Protein AF-X1AHY7-F1 (afdb_monomer_lite)

Foldseek 3Di:
DPVPPPDDVVVVLVCQQVVVDDPVQDADPVRFDKDWPHSADADPDDDDRGPPTDIDTD

Radius of gyration: 12.62 Å; chains: 1; bounding box: 29×24×30 Å

Sequence (58 aa):
MKLMNNLPESQIVKIWQHQLLDRTDLTTEEGEPIRIIYPGRINDDQGADLLDAVIATS

InterPro domains:
  IPR021272 Protein of unknown function DUF2851 [PF11013] (9-56)

Secondary structure (DSSP, 8-state):
--SGGG--HHHHHHHHHHT-S--TT-B-TT-PBEEEEE--EE--SSS-SEES-EEEE-

Structure (mmCIF, N/CA/C/O backbone):
data_AF-X1AHY7-F1
#
_entry.id   AF-X1AHY7-F1
#
loop_
_atom_site.group_PDB
_atom_site.id
_atom_site.type_symbol
_atom_site.label_atom_id
_atom_site.label_alt_id
_atom_site.label_comp_id
_atom_site.label_asym_id
_atom_site.label_entity_id
_atom_site.label_seq_id
_atom_site.pdbx_PDB_ins_code
_atom_site.Cartn_x
_atom_site.Cartn_y
_atom_site.Cartn_z
_atom_site.occupancy
_atom_site.B_iso_or_equiv
_atom_site.auth_seq_id
_atom_site.auth_comp_id
_atom_site.auth_asym_id
_atom_site.auth_atom_id
_atom_site.pdbx_PDB_model_num
ATOM 1 N N . MET A 1 1 ? 7.958 18.799 9.717 1.00 53.22 1 MET A N 1
ATOM 2 C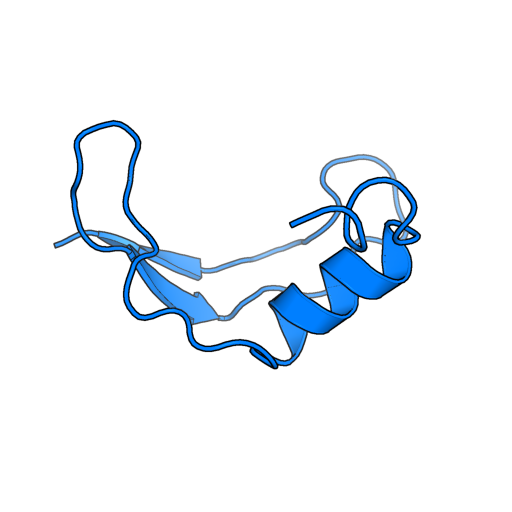 CA . MET A 1 1 ? 7.564 18.030 8.517 1.00 53.22 1 MET A CA 1
ATOM 3 C C . MET A 1 1 ? 8.216 18.633 7.263 1.00 53.22 1 MET A C 1
ATOM 5 O O . MET A 1 1 ? 7.547 19.246 6.454 1.00 53.22 1 MET A O 1
ATOM 9 N N . LYS A 1 2 ? 9.551 18.563 7.133 1.00 48.69 2 LYS A N 1
ATOM 10 C CA . LYS A 1 2 ? 10.301 19.105 5.969 1.00 48.69 2 LYS A CA 1
ATOM 11 C C . LYS A 1 2 ? 11.078 18.011 5.214 1.00 48.69 2 LYS A C 1
ATOM 13 O O . LYS A 1 2 ? 11.614 18.263 4.146 1.00 48.69 2 LYS A O 1
ATOM 18 N N . LEU A 1 3 ? 11.120 16.798 5.777 1.00 55.09 3 LEU A N 1
ATOM 19 C CA . LEU A 1 3 ? 11.882 15.650 5.273 1.00 55.09 3 LEU A CA 1
ATOM 20 C C . LEU A 1 3 ? 11.170 14.890 4.142 1.00 55.09 3 LEU A C 1
ATOM 22 O O . LEU A 1 3 ? 11.839 14.240 3.351 1.00 55.09 3 LEU A O 1
ATOM 26 N N . MET A 1 4 ? 9.840 14.984 4.035 1.00 59.22 4 MET A N 1
ATOM 27 C CA . MET A 1 4 ? 9.070 14.215 3.045 1.00 59.22 4 MET A CA 1
ATOM 28 C C . MET A 1 4 ? 9.024 14.851 1.651 1.00 59.22 4 MET A C 1
ATOM 30 O O . MET A 1 4 ? 8.734 14.150 0.692 1.00 59.22 4 MET A O 1
ATOM 34 N N . ASN A 1 5 ? 9.362 16.137 1.508 1.00 66.38 5 ASN A N 1
ATOM 35 C CA . ASN A 1 5 ? 9.187 16.855 0.236 1.00 66.38 5 ASN A CA 1
ATOM 36 C C . ASN A 1 5 ? 10.129 16.381 -0.886 1.00 66.38 5 ASN A C 1
ATOM 38 O O . ASN A 1 5 ? 9.870 16.685 -2.043 1.00 66.38 5 ASN A O 1
ATOM 42 N N . ASN A 1 6 ? 11.187 15.631 -0.551 1.00 81.19 6 ASN A N 1
ATOM 43 C CA . ASN A 1 6 ? 12.142 15.062 -1.509 1.00 81.19 6 ASN A CA 1
ATOM 44 C C . ASN A 1 6 ? 12.252 13.530 -1.394 1.00 81.19 6 ASN A C 1
ATOM 46 O O . ASN A 1 6 ? 13.257 12.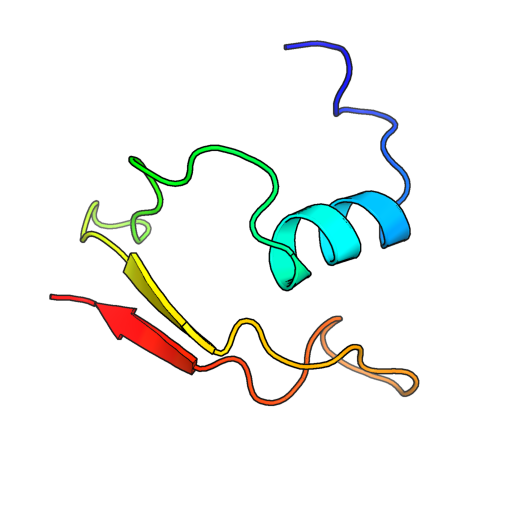957 -1.819 1.00 81.19 6 ASN A O 1
ATOM 50 N N . LEU A 1 7 ? 11.274 12.850 -0.783 1.00 86.69 7 LEU A N 1
ATOM 51 C CA . LEU A 1 7 ? 11.283 11.387 -0.791 1.00 86.69 7 LEU A CA 1
ATOM 52 C C . LEU A 1 7 ? 11.074 10.894 -2.228 1.00 86.69 7 LEU A C 1
ATOM 54 O O . LEU A 1 7 ? 10.108 11.310 -2.867 1.00 86.69 7 LEU A O 1
ATOM 58 N N . PRO A 1 8 ? 11.940 10.002 -2.741 1.00 91.25 8 PRO A N 1
ATOM 59 C CA . PRO A 1 8 ? 11.666 9.322 -3.993 1.00 91.25 8 PRO A CA 1
ATOM 60 C C . PRO A 1 8 ? 10.332 8.585 -3.899 1.00 91.25 8 PRO A C 1
ATOM 62 O O . PRO A 1 8 ? 10.035 7.969 -2.875 1.00 91.25 8 PRO A O 1
ATOM 65 N N . GLU A 1 9 ? 9.572 8.579 -4.985 1.00 89.38 9 GLU A N 1
ATOM 66 C CA . GLU A 1 9 ? 8.302 7.855 -5.088 1.00 89.38 9 GLU A CA 1
ATOM 67 C C . GLU A 1 9 ? 8.439 6.387 -4.653 1.00 89.38 9 GLU A C 1
ATOM 69 O O . GLU A 1 9 ? 7.658 5.890 -3.847 1.00 89.38 9 GLU A O 1
ATOM 74 N N . SER A 1 10 ? 9.533 5.725 -5.042 1.00 89.94 10 SER A N 1
ATOM 75 C CA . SER A 1 10 ? 9.842 4.350 -4.623 1.00 89.94 10 SER A CA 1
ATOM 76 C C . SER A 1 10 ? 9.937 4.156 -3.103 1.00 89.94 10 SER A C 1
ATOM 78 O O . SER A 1 10 ? 9.698 3.058 -2.603 1.00 89.94 10 SER A O 1
ATOM 80 N N . GLN A 1 11 ? 10.281 5.199 -2.344 1.00 91.31 11 GLN A N 1
ATOM 81 C CA . GLN A 1 11 ? 10.268 5.161 -0.881 1.00 91.31 11 GLN A CA 1
ATOM 82 C C . GLN A 1 11 ? 8.851 5.340 -0.333 1.00 91.31 11 GLN A C 1
ATOM 84 O O . GLN A 1 11 ? 8.490 4.662 0.627 1.00 91.31 11 GLN A O 1
ATOM 89 N N . ILE A 1 12 ? 8.031 6.187 -0.960 1.00 90.38 12 ILE A N 1
ATOM 90 C CA . ILE A 1 12 ? 6.612 6.353 -0.611 1.00 90.38 12 ILE A CA 1
ATOM 91 C C . ILE A 1 12 ? 5.865 5.033 -0.833 1.00 90.38 12 ILE A C 1
ATOM 93 O O . ILE A 1 12 ? 5.186 4.551 0.075 1.00 90.38 12 ILE A O 1
ATOM 97 N N . VAL A 1 13 ? 6.086 4.386 -1.980 1.00 91.81 13 VAL A N 1
ATOM 98 C CA . VAL A 1 13 ? 5.531 3.063 -2.295 1.00 91.81 13 VAL A CA 1
ATOM 99 C C . VAL A 1 13 ? 5.939 2.030 -1.242 1.00 91.81 13 VAL A C 1
ATOM 101 O O . VAL A 1 13 ? 5.094 1.281 -0.761 1.00 91.81 13 VAL A O 1
ATOM 104 N N . LYS A 1 14 ? 7.201 2.020 -0.793 1.00 91.12 14 LYS A N 1
ATOM 105 C CA . LYS A 1 14 ? 7.658 1.112 0.278 1.00 91.12 14 LYS A CA 1
ATOM 106 C C . LYS A 1 14 ? 6.997 1.392 1.622 1.00 91.12 14 LYS A C 1
ATOM 108 O O . LYS A 1 14 ? 6.597 0.450 2.305 1.00 91.12 14 LYS A O 1
ATOM 113 N N . ILE A 1 15 ? 6.863 2.660 2.006 1.00 91.12 15 ILE A N 1
ATOM 114 C CA . ILE A 1 15 ? 6.145 3.053 3.227 1.00 91.12 15 ILE A CA 1
ATOM 115 C C . ILE A 1 15 ? 4.692 2.567 3.157 1.00 91.12 15 ILE A C 1
ATOM 117 O O . ILE A 1 15 ? 4.159 2.063 4.151 1.00 91.12 15 ILE A O 1
ATOM 121 N N . TRP A 1 16 ? 4.065 2.660 1.981 1.00 91.25 16 TRP A N 1
ATOM 122 C CA . TRP A 1 16 ? 2.721 2.146 1.761 1.00 91.25 16 TRP A CA 1
ATOM 123 C C . TRP A 1 16 ? 2.644 0.606 1.806 1.00 91.25 16 TRP A C 1
ATOM 125 O O . TRP A 1 16 ? 1.828 0.039 2.534 1.00 91.25 16 TRP A O 1
ATOM 135 N N . GLN A 1 17 ? 3.503 -0.106 1.084 1.00 91.44 17 GLN A N 1
ATOM 136 C CA . GLN A 1 17 ? 3.442 -1.568 1.032 1.00 91.44 17 GLN A CA 1
ATOM 137 C C . GLN A 1 17 ? 3.763 -2.225 2.374 1.00 91.44 17 GLN A C 1
ATOM 139 O O . GLN A 1 17 ? 3.117 -3.197 2.761 1.00 91.44 17 GLN A O 1
ATOM 144 N N . HIS A 1 18 ? 4.737 -1.681 3.102 1.00 91.00 18 HIS A N 1
ATOM 145 C CA . HIS A 1 18 ? 5.221 -2.272 4.349 1.00 91.00 18 HIS A CA 1
ATOM 146 C C . HIS A 1 18 ? 4.607 -1.659 5.608 1.00 91.00 18 HIS A C 1
ATOM 148 O O . HIS A 1 18 ? 4.914 -2.114 6.704 1.00 91.00 18 HIS A O 1
ATOM 154 N N . GLN A 1 19 ? 3.737 -0.656 5.471 1.00 88.69 19 GLN A N 1
ATOM 155 C CA . GLN A 1 19 ? 3.051 -0.020 6.602 1.00 88.69 19 GLN A CA 1
ATOM 156 C C . GLN A 1 19 ? 4.013 0.502 7.679 1.00 88.69 19 GLN A C 1
ATOM 158 O O . GLN A 1 19 ? 3.761 0.372 8.869 1.00 88.69 19 GLN A O 1
ATOM 163 N N . LEU A 1 20 ? 5.130 1.098 7.244 1.00 87.19 20 LEU A N 1
ATOM 164 C CA . LEU A 1 20 ? 6.265 1.452 8.113 1.00 87.19 20 LEU A CA 1
ATOM 165 C C . LEU A 1 20 ? 6.031 2.667 9.021 1.00 87.19 20 LEU A C 1
ATOM 167 O O . LEU A 1 20 ? 6.876 2.961 9.862 1.00 87.19 20 LEU A O 1
ATOM 171 N N . LEU A 1 21 ? 4.935 3.397 8.827 1.00 82.88 21 LEU A N 1
ATOM 172 C CA . LEU A 1 21 ? 4.548 4.542 9.649 1.00 82.88 21 LEU A CA 1
ATOM 173 C C . LEU A 1 21 ? 3.215 4.237 10.319 1.00 82.88 21 LEU A C 1
ATOM 175 O O . LEU A 1 21 ? 2.376 3.573 9.709 1.00 82.88 21 LEU A O 1
ATOM 179 N N . ASP A 1 22 ? 3.014 4.762 11.528 1.00 74.00 22 ASP A N 1
ATOM 180 C CA . ASP A 1 22 ? 1.724 4.676 12.210 1.00 74.00 22 ASP A CA 1
ATOM 181 C C . ASP A 1 22 ? 0.628 5.298 11.335 1.00 74.00 22 ASP A C 1
ATOM 183 O O . ASP A 1 22 ? 0.746 6.423 10.848 1.00 74.00 22 ASP A O 1
ATOM 187 N N . ARG A 1 23 ? -0.432 4.519 11.098 1.00 69.69 23 ARG A N 1
ATOM 188 C CA . ARG A 1 23 ? -1.537 4.846 10.178 1.00 69.69 23 ARG A CA 1
ATOM 189 C C . ARG A 1 23 ? -2.826 5.192 10.899 1.00 69.69 23 ARG A C 1
ATOM 191 O O . ARG A 1 23 ? -3.899 5.026 10.326 1.00 69.69 23 ARG A O 1
ATOM 198 N N . THR A 1 24 ? -2.732 5.608 12.157 1.00 64.12 24 THR A N 1
ATOM 199 C CA . THR A 1 24 ? -3.901 5.804 13.025 1.00 64.12 24 THR A CA 1
ATOM 200 C C . THR A 1 24 ? -4.911 6.807 12.466 1.00 64.12 24 THR A C 1
ATOM 202 O O . THR A 1 24 ? -6.061 6.775 12.889 1.00 64.12 24 THR A O 1
ATOM 205 N N . ASP A 1 25 ? -4.519 7.613 11.472 1.00 75.81 25 ASP A N 1
ATOM 206 C CA . ASP A 1 25 ? -5.301 8.751 10.988 1.00 75.81 25 ASP A CA 1
ATOM 207 C C . ASP A 1 25 ? -5.621 8.686 9.478 1.00 75.81 25 ASP A C 1
ATOM 209 O O . ASP A 1 25 ? -5.978 9.701 8.876 1.00 75.81 25 ASP A O 1
ATOM 213 N N . LEU A 1 26 ? -5.489 7.519 8.824 1.00 88.88 26 LEU A N 1
ATOM 214 C CA . LEU A 1 26 ? -5.930 7.390 7.428 1.00 88.88 26 LEU A CA 1
ATOM 215 C C . LEU A 1 26 ? -7.454 7.465 7.360 1.00 88.88 26 LEU A C 1
ATOM 217 O O . LEU A 1 26 ? -8.156 6.579 7.846 1.00 88.88 26 LEU A O 1
ATOM 221 N N . THR A 1 27 ? -7.951 8.522 6.731 1.00 92.31 27 THR A N 1
ATOM 222 C CA . THR A 1 27 ? -9.376 8.801 6.570 1.00 92.31 27 THR A CA 1
ATOM 223 C C . THR A 1 27 ? -9.688 9.164 5.121 1.00 92.31 27 THR A C 1
ATOM 225 O O . THR A 1 27 ? -8.799 9.577 4.372 1.00 92.31 27 THR A O 1
ATOM 228 N N . THR A 1 28 ? -10.937 8.966 4.700 1.00 90.88 28 THR A N 1
ATOM 229 C CA . THR A 1 28 ? -11.452 9.520 3.443 1.00 90.88 28 THR A CA 1
ATOM 230 C C . THR A 1 28 ? -11.493 11.047 3.524 1.00 90.88 28 THR A C 1
ATOM 232 O O . THR A 1 28 ? -11.338 11.631 4.598 1.00 90.88 28 THR A O 1
ATOM 235 N N . GLU A 1 29 ? -11.752 11.718 2.402 1.00 92.94 29 GLU A N 1
ATOM 236 C CA . GLU A 1 29 ? -11.936 13.178 2.395 1.00 92.94 29 GLU A CA 1
ATOM 237 C C . GLU A 1 29 ? -13.111 13.635 3.281 1.00 92.94 29 GLU A C 1
ATOM 239 O O . GLU A 1 29 ? -13.120 14.765 3.765 1.00 92.94 29 GLU A O 1
ATOM 244 N N . GLU A 1 30 ? -14.068 12.743 3.550 1.00 93.31 30 GLU A N 1
ATOM 245 C CA . GLU A 1 30 ? -15.217 12.977 4.431 1.00 93.31 30 GLU A CA 1
ATOM 246 C C . GLU A 1 30 ? -14.918 12.654 5.910 1.00 93.31 30 GLU A C 1
ATOM 248 O O . GLU A 1 30 ? -15.766 12.848 6.779 1.00 93.31 30 GLU A O 1
ATOM 253 N N . GLY A 1 31 ? -13.698 12.202 6.220 1.00 92.31 31 GLY A N 1
ATOM 254 C CA . GLY A 1 31 ? -13.254 11.877 7.576 1.00 92.31 31 GLY A CA 1
ATOM 255 C C . GLY A 1 31 ? -13.556 10.443 8.023 1.00 92.31 31 GLY A C 1
ATOM 256 O O . GLY A 1 31 ? -13.340 10.119 9.192 1.00 92.31 31 GLY A O 1
ATOM 257 N N . GLU A 1 32 ? -14.024 9.567 7.131 1.00 92.69 32 GLU A N 1
ATOM 258 C CA . GLU A 1 32 ? -14.298 8.167 7.475 1.00 92.69 32 GLU A CA 1
ATOM 259 C C . GLU A 1 32 ? -12.991 7.378 7.614 1.00 92.69 32 GLU A C 1
ATOM 261 O O . GLU A 1 32 ? -12.158 7.427 6.706 1.00 92.69 32 GLU A O 1
ATOM 266 N N . PRO A 1 33 ? -12.780 6.611 8.696 1.00 91.81 33 PRO A N 1
ATOM 267 C CA . PRO A 1 33 ? -11.570 5.811 8.856 1.00 91.81 33 PRO A CA 1
ATOM 268 C C . PRO A 1 33 ? -11.395 4.769 7.745 1.00 91.81 33 PRO A C 1
ATOM 270 O O . PRO A 1 33 ? -12.309 4.001 7.438 1.00 91.81 33 PRO A O 1
ATOM 273 N N . ILE A 1 34 ? -10.183 4.693 7.194 1.00 91.56 34 ILE A N 1
ATOM 274 C CA . ILE A 1 34 ? -9.801 3.701 6.190 1.00 91.56 34 ILE A CA 1
ATOM 275 C C . ILE A 1 34 ? -9.070 2.547 6.869 1.00 91.56 34 ILE A C 1
ATOM 277 O O . ILE A 1 34 ? -8.049 2.718 7.537 1.00 91.56 34 ILE A O 1
ATOM 281 N N . ARG A 1 35 ? -9.536 1.327 6.605 1.00 90.88 35 ARG A N 1
ATOM 282 C CA . ARG A 1 35 ? -8.822 0.095 6.927 1.00 90.88 35 ARG A CA 1
ATOM 283 C C . ARG A 1 35 ? -8.181 -0.483 5.674 1.00 90.88 35 ARG A C 1
ATOM 285 O O . ARG A 1 35 ? -8.865 -0.854 4.725 1.00 90.88 35 ARG A O 1
ATOM 292 N N . ILE A 1 36 ? -6.863 -0.649 5.702 1.00 91.19 36 ILE A N 1
ATOM 293 C CA . ILE A 1 36 ? -6.132 -1.325 4.627 1.00 91.19 36 ILE A CA 1
ATOM 294 C C . ILE A 1 36 ? -6.225 -2.836 4.850 1.00 91.19 36 ILE A C 1
ATOM 296 O O . ILE A 1 36 ? -5.720 -3.357 5.843 1.00 91.19 36 ILE A O 1
ATOM 300 N N . ILE A 1 37 ? -6.893 -3.534 3.930 1.00 93.50 37 ILE A N 1
ATOM 301 C CA . ILE A 1 37 ? -7.012 -4.999 3.929 1.00 93.50 37 ILE A CA 1
ATOM 302 C C . ILE A 1 37 ? -5.812 -5.601 3.197 1.00 93.50 37 ILE A C 1
ATOM 304 O O . ILE A 1 37 ? -5.182 -6.534 3.691 1.00 93.50 37 ILE A O 1
ATOM 308 N N . TYR A 1 38 ? -5.464 -5.029 2.044 1.00 94.81 38 TYR A N 1
ATOM 309 C CA . TYR A 1 38 ? -4.281 -5.384 1.272 1.00 94.81 38 TYR A CA 1
ATOM 310 C C . TYR A 1 38 ? -3.710 -4.122 0.607 1.00 94.81 38 TYR A C 1
ATOM 312 O O . TYR A 1 38 ? -4.441 -3.438 -0.106 1.00 94.81 38 TYR A O 1
ATOM 320 N N . PRO A 1 39 ? -2.424 -3.781 0.815 1.00 93.75 39 PRO A N 1
ATOM 321 C CA . PRO A 1 39 ? -1.853 -2.542 0.285 1.00 93.75 39 PRO A CA 1
ATOM 322 C C . PRO A 1 39 ? -1.658 -2.545 -1.239 1.00 93.75 39 PRO A C 1
ATOM 324 O O . PRO A 1 39 ? -1.375 -1.490 -1.799 1.00 93.75 39 PRO A O 1
ATOM 327 N N . GLY A 1 40 ? -1.800 -3.693 -1.906 1.00 95.00 40 GLY A N 1
ATOM 328 C CA . GLY A 1 40 ? -1.530 -3.836 -3.334 1.00 95.00 40 GLY A CA 1
ATOM 329 C C . GLY A 1 40 ? -0.088 -4.248 -3.645 1.00 95.00 40 GLY A C 1
ATOM 330 O O . GLY A 1 40 ? 0.796 -4.274 -2.778 1.00 95.00 40 GLY A O 1
ATOM 331 N N . ARG A 1 41 ? 0.157 -4.571 -4.916 1.00 94.00 41 ARG A N 1
ATOM 332 C CA . ARG A 1 41 ? 1.500 -4.820 -5.472 1.00 94.00 41 ARG A CA 1
ATOM 333 C C . ARG A 1 41 ? 1.943 -3.644 -6.335 1.00 94.00 41 ARG A C 1
ATOM 335 O O . ARG A 1 41 ? 1.096 -2.926 -6.848 1.00 94.00 41 ARG A O 1
ATOM 342 N N . ILE A 1 42 ? 3.249 -3.489 -6.527 1.00 94.19 42 ILE A N 1
ATOM 343 C CA . ILE A 1 42 ? 3.800 -2.482 -7.444 1.00 94.19 42 ILE A CA 1
ATOM 344 C C . ILE A 1 42 ? 3.295 -2.766 -8.862 1.00 94.19 42 ILE A C 1
ATOM 346 O O . ILE A 1 42 ? 3.277 -3.927 -9.279 1.00 94.19 42 ILE A O 1
ATOM 350 N N . ASN A 1 43 ? 2.885 -1.713 -9.566 1.00 93.44 43 ASN A N 1
ATOM 351 C CA . ASN A 1 43 ? 2.647 -1.741 -11.001 1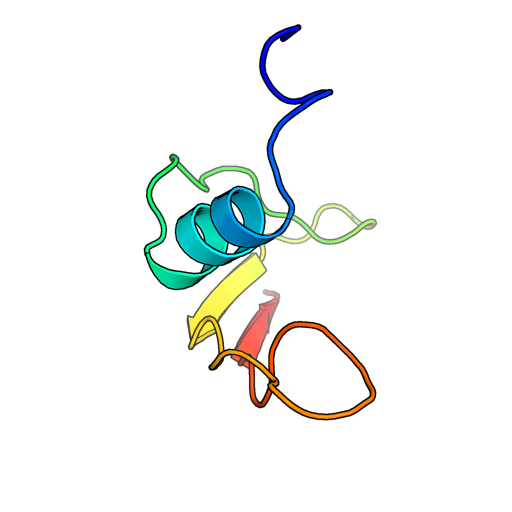.00 93.44 43 ASN A CA 1
ATOM 352 C C . ASN A 1 43 ? 3.949 -1.396 -11.738 1.00 93.44 43 ASN A C 1
A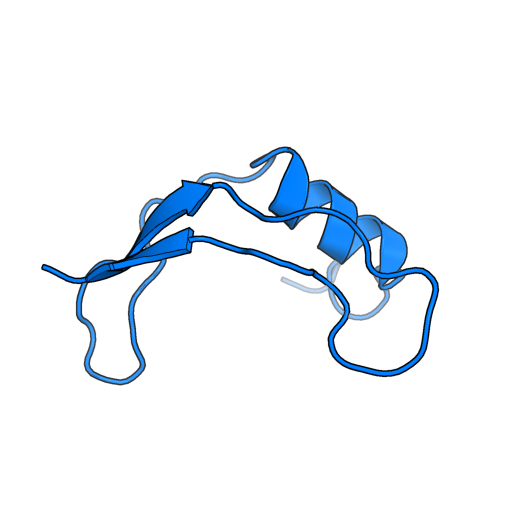TOM 354 O O . ASN A 1 43 ? 4.504 -0.322 -11.524 1.00 93.44 43 ASN A O 1
ATOM 358 N N . ASP A 1 44 ? 4.457 -2.301 -12.570 1.00 88.19 44 ASP A N 1
ATOM 359 C CA . ASP A 1 44 ? 5.627 -2.072 -13.429 1.00 88.19 44 ASP A CA 1
ATOM 360 C C . ASP A 1 44 ? 5.253 -1.720 -14.880 1.00 88.19 44 ASP A C 1
ATOM 362 O O . ASP A 1 44 ? 6.134 -1.545 -15.724 1.00 88.19 44 ASP A O 1
ATOM 366 N N . ASP A 1 45 ? 3.955 -1.569 -15.150 1.00 90.94 45 ASP A N 1
ATOM 367 C CA . ASP A 1 45 ? 3.391 -1.123 -16.421 1.00 90.94 45 ASP A CA 1
ATOM 368 C C . ASP A 1 45 ? 2.798 0.300 -16.298 1.00 90.94 45 ASP A C 1
ATOM 370 O O . ASP A 1 45 ? 3.029 1.028 -15.331 1.00 90.94 45 ASP A O 1
ATOM 374 N N . GLN A 1 46 ? 2.031 0.737 -17.295 1.00 87.50 46 GLN A N 1
ATOM 375 C CA . GLN A 1 46 ? 1.330 2.015 -17.292 1.00 87.50 46 GLN A CA 1
ATOM 376 C C . GLN A 1 46 ? 0.108 1.994 -16.362 1.00 87.50 46 GLN A C 1
ATOM 378 O O . GLN A 1 46 ? -0.664 1.034 -16.332 1.00 87.50 46 GLN A O 1
ATOM 383 N N . GLY A 1 47 ? -0.118 3.090 -15.635 1.00 88.31 47 GLY A N 1
ATOM 384 C CA . GLY A 1 47 ? -1.303 3.275 -14.797 1.00 88.31 47 GLY A CA 1
ATOM 385 C C . GLY A 1 47 ? -0.957 3.779 -13.402 1.00 88.31 47 GLY A C 1
ATOM 386 O O . GLY A 1 47 ? 0.010 4.512 -13.228 1.00 88.31 47 GLY A O 1
ATOM 387 N N . ALA A 1 48 ? -1.779 3.404 -12.422 1.00 89.81 48 ALA A N 1
ATOM 388 C CA . ALA A 1 48 ? -1.536 3.728 -11.019 1.00 89.81 48 ALA A CA 1
ATOM 389 C C . ALA A 1 48 ? -0.327 2.959 -10.465 1.00 89.81 48 ALA A C 1
ATOM 391 O O . ALA A 1 48 ? -0.052 1.847 -10.913 1.00 89.81 48 ALA A O 1
ATOM 392 N N . ASP A 1 49 ? 0.325 3.512 -9.440 1.00 90.94 49 ASP A N 1
ATOM 393 C CA . ASP A 1 49 ? 1.554 2.961 -8.843 1.00 90.94 49 ASP A CA 1
ATOM 394 C C . ASP A 1 49 ? 1.361 1.570 -8.210 1.00 90.94 49 ASP A C 1
ATOM 396 O O . ASP A 1 49 ? 2.304 0.782 -8.090 1.00 90.94 49 ASP A O 1
ATOM 400 N N . LEU A 1 50 ? 0.134 1.265 -7.771 1.00 93.56 50 LEU A N 1
ATOM 401 C CA . LEU A 1 50 ? -0.216 0.037 -7.061 1.00 93.56 50 LEU A CA 1
ATOM 402 C C . LEU A 1 50 ? -1.442 -0.639 -7.679 1.00 93.56 50 LEU A C 1
ATOM 404 O O . LEU A 1 50 ? -2.488 -0.016 -7.856 1.00 93.56 50 LEU A O 1
ATOM 408 N N . LEU A 1 51 ? -1.326 -1.942 -7.935 1.00 94.94 51 LEU A N 1
ATOM 409 C CA . LEU A 1 51 ? -2.412 -2.795 -8.416 1.00 94.94 51 LEU A CA 1
ATOM 410 C C . LEU A 1 51 ? -3.075 -3.554 -7.268 1.00 94.94 51 LEU A C 1
ATOM 412 O O . LEU A 1 51 ? -2.413 -3.977 -6.315 1.00 94.94 51 LEU A O 1
ATOM 416 N N . ASP A 1 52 ? -4.376 -3.796 -7.428 1.00 95.19 52 ASP A N 1
ATOM 417 C CA . ASP A 1 52 ? -5.204 -4.665 -6.585 1.00 95.19 52 ASP A CA 1
ATOM 418 C C . ASP A 1 52 ? -5.241 -4.284 -5.101 1.00 95.19 52 ASP A C 1
ATOM 420 O O . ASP A 1 52 ? -5.513 -5.128 -4.250 1.00 95.19 52 ASP A O 1
ATOM 424 N N . ALA A 1 53 ? -4.967 -3.022 -4.764 1.00 94.31 53 ALA A N 1
ATOM 425 C CA . ALA A 1 53 ? -5.127 -2.545 -3.399 1.00 94.31 53 ALA A CA 1
ATOM 426 C C . ALA A 1 53 ? -6.586 -2.717 -2.944 1.00 94.31 53 ALA A C 1
ATOM 428 O O . ALA A 1 53 ? -7.525 -2.370 -3.660 1.00 94.31 53 ALA A O 1
ATOM 429 N N . VAL A 1 54 ? -6.769 -3.241 -1.732 1.00 95.12 54 VAL A N 1
ATOM 430 C CA . VAL A 1 54 ? -8.082 -3.439 -1.116 1.00 95.12 54 VAL A CA 1
ATOM 431 C C . VAL A 1 54 ? -8.126 -2.659 0.187 1.00 95.12 54 VAL A C 1
ATOM 433 O O . VAL A 1 54 ? -7.372 -2.933 1.127 1.00 95.12 54 VAL A O 1
ATOM 436 N N . ILE A 1 55 ? -9.043 -1.701 0.244 1.00 92.69 55 ILE A N 1
ATOM 437 C CA . ILE A 1 55 ? -9.331 -0.892 1.423 1.00 92.69 55 ILE A CA 1
ATOM 438 C C . ILE A 1 55 ? -10.819 -0.984 1.754 1.00 92.69 55 ILE A C 1
ATOM 440 O O . ILE A 1 55 ? -11.641 -1.239 0.877 1.00 92.69 55 ILE A 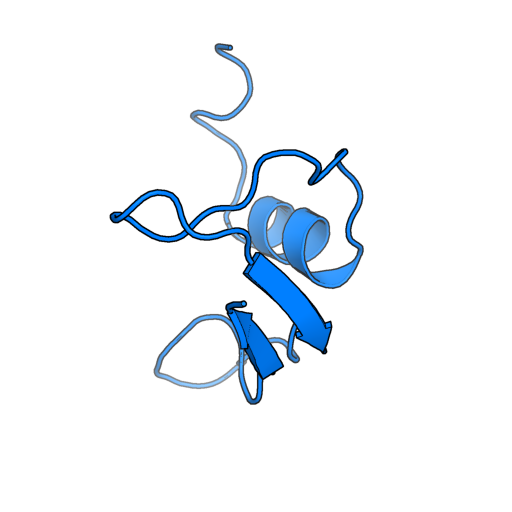O 1
ATOM 444 N N . ALA A 1 56 ?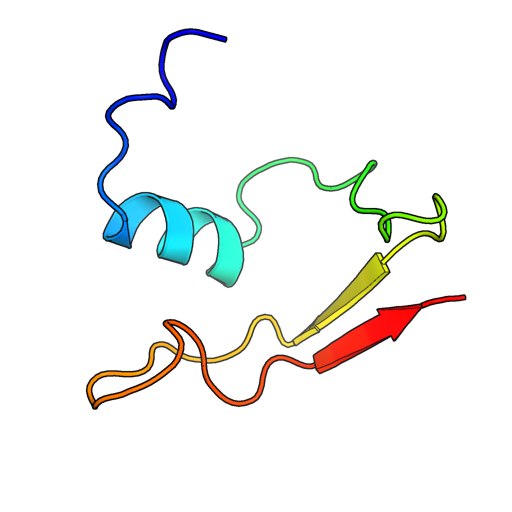 -11.153 -0.789 3.020 1.00 93.50 56 ALA A N 1
ATOM 445 C CA . ALA A 1 56 ? -12.523 -0.698 3.497 1.00 93.50 56 ALA A CA 1
ATOM 446 C C . ALA A 1 56 ? -12.714 0.614 4.256 1.00 93.50 56 ALA A C 1
ATOM 448 O O . ALA A 1 56 ? -11.821 1.035 4.995 1.00 93.50 56 ALA A O 1
ATOM 449 N N . THR A 1 57 ? -13.879 1.224 4.082 1.00 91.31 57 THR A N 1
ATOM 450 C CA . THR A 1 57 ? -14.391 2.314 4.917 1.00 91.31 57 THR A CA 1
ATOM 451 C C . THR A 1 57 ? -15.452 1.747 5.864 1.00 91.31 57 THR A C 1
ATOM 453 O O . THR A 1 57 ? -15.912 0.616 5.666 1.00 91.31 57 THR A O 1
ATOM 456 N N . SER A 1 58 ? -15.744 2.460 6.954 1.00 78.31 58 SER A N 1
ATOM 457 C CA . SER A 1 58 ? -16.737 2.033 7.960 1.00 78.31 58 SER A CA 1
ATOM 458 C C . SER A 1 58 ? -18.126 2.565 7.655 1.00 78.31 58 SER A C 1
ATOM 460 O O . SER A 1 58 ? -18.192 3.680 7.107 1.00 78.31 58 SER A O 1
#

Organism: NCBI:txid412755

pLDDT: mean 86.64, std 11.2, range [48.69, 95.19]